Protein AF-A0A6J4VTZ9-F1 (afdb_monomer)

Mean predicted aligned error: 10.28 Å

Solvent-accessible surface area (backbone atoms only — not comparable to full-atom values): 5191 Å² total; per-residue (Å²): 107,73,50,80,75,66,69,53,61,61,88,72,51,59,68,94,74,46,60,40,69,60,50,52,55,48,50,54,51,39,56,74,69,44,47,64,57,54,54,50,52,53,52,49,54,51,29,48,74,68,70,71,54,61,87,90,65,83,74,92,80,79,78,89,75,84,73,61,100,75,67,76,73,80,83,82,80,134

InterPro domains:
  IPR025161 Insertion element IS402-like domain [PF13340] (1-39)
  IPR052909 Transposase_6_like [PTHR46637] (1-77)

pLDDT: mean 86.49, std 12.41, range [52.53, 97.88]

Organism: NCBI:txid1936017

Structure (mmCIF, N/CA/C/O backbone):
data_AF-A0A6J4VTZ9-F1
#
_entry.id   AF-A0A6J4VTZ9-F1
#
loop_
_atom_site.group_PDB
_atom_site.id
_atom_site.type_symbol
_atom_site.label_atom_id
_atom_site.label_alt_id
_atom_site.label_comp_id
_atom_site.label_asym_id
_atom_site.label_entity_id
_atom_site.label_seq_id
_atom_site.pdbx_PDB_ins_code
_atom_site.Cartn_x
_atom_site.Cartn_y
_atom_site.Cartn_z
_atom_site.occupancy
_atom_site.B_iso_or_equiv
_atom_site.auth_seq_id
_atom_site.auth_comp_id
_atom_site.auth_asym_id
_atom_site.auth_atom_id
_atom_site.pdbx_PDB_model_num
ATOM 1 N N . MET A 1 1 ? -3.625 -2.693 -4.655 1.00 79.62 1 MET A N 1
ATOM 2 C CA . MET A 1 1 ? -2.659 -2.785 -5.781 1.00 79.62 1 MET A CA 1
ATOM 3 C C . MET A 1 1 ? -2.594 -4.233 -6.265 1.00 79.62 1 MET A C 1
ATOM 5 O O . MET A 1 1 ? -2.641 -5.112 -5.416 1.00 79.62 1 MET A O 1
ATOM 9 N N . TRP A 1 2 ? -2.522 -4.504 -7.579 1.00 91.31 2 TRP A N 1
ATOM 10 C CA . TRP A 1 2 ? -2.571 -5.882 -8.116 1.00 91.31 2 TRP A CA 1
ATOM 11 C C . TRP A 1 2 ? -1.464 -6.782 -7.545 1.00 91.31 2 TRP A C 1
ATOM 13 O O . TRP A 1 2 ? -1.761 -7.882 -7.089 1.00 91.31 2 TRP A O 1
ATOM 23 N N . VAL A 1 3 ? -0.232 -6.270 -7.466 1.00 91.69 3 VAL A N 1
ATOM 24 C CA . VAL A 1 3 ? 0.927 -6.976 -6.888 1.00 91.69 3 VAL A CA 1
ATOM 25 C C . VAL A 1 3 ? 0.723 -7.291 -5.402 1.00 91.69 3 VAL A C 1
ATOM 27 O O . VAL A 1 3 ? 0.927 -8.422 -4.992 1.00 91.69 3 VAL A O 1
ATOM 30 N N . LEU A 1 4 ? 0.212 -6.346 -4.601 1.00 88.69 4 LEU A N 1
ATOM 31 C CA . LEU A 1 4 ? -0.070 -6.595 -3.174 1.00 88.69 4 LEU A CA 1
ATOM 32 C C . LEU A 1 4 ? -1.180 -7.626 -2.953 1.00 88.69 4 LEU A C 1
ATOM 34 O O . LEU A 1 4 ? -1.183 -8.315 -1.946 1.00 88.69 4 LEU A O 1
ATOM 38 N N . ARG A 1 5 ? -2.135 -7.715 -3.884 1.00 90.00 5 ARG A N 1
ATOM 39 C CA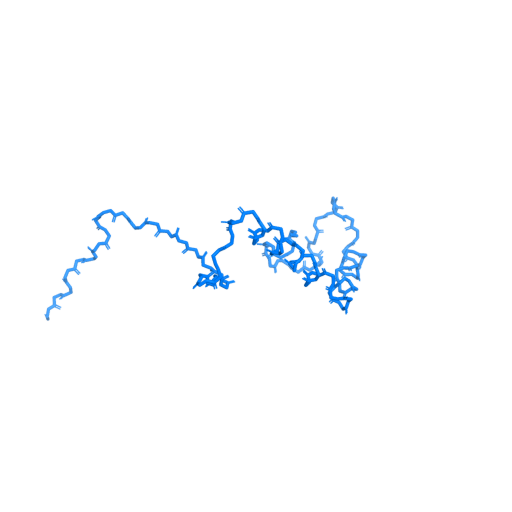 . ARG A 1 5 ? -3.238 -8.678 -3.798 1.00 90.00 5 ARG A CA 1
ATOM 40 C C . ARG A 1 5 ? -2.813 -10.087 -4.208 1.00 90.00 5 ARG A C 1
ATOM 42 O O . ARG A 1 5 ? -3.371 -11.052 -3.712 1.00 90.00 5 ARG A O 1
ATOM 49 N N . THR A 1 6 ? -1.913 -10.195 -5.180 1.00 92.62 6 THR A N 1
ATOM 50 C CA . THR A 1 6 ? -1.556 -11.476 -5.813 1.00 92.62 6 THR A CA 1
ATOM 51 C C . THR A 1 6 ? -0.246 -12.057 -5.299 1.00 92.62 6 THR A C 1
ATOM 53 O O . THR A 1 6 ? -0.018 -13.246 -5.473 1.00 92.62 6 THR A O 1
ATOM 56 N N . GLY A 1 7 ? 0.630 -11.236 -4.714 1.00 92.06 7 GLY A N 1
ATOM 57 C CA . GLY A 1 7 ? 1.989 -11.636 -4.345 1.00 92.06 7 GLY A CA 1
ATOM 58 C C . GLY A 1 7 ? 2.910 -11.903 -5.543 1.00 92.06 7 GLY A C 1
ATOM 59 O O . GLY A 1 7 ? 4.064 -12.270 -5.345 1.00 92.06 7 GLY A O 1
ATOM 60 N N . ALA A 1 8 ? 2.427 -11.717 -6.776 1.00 94.25 8 ALA A N 1
ATOM 61 C CA . ALA A 1 8 ? 3.203 -11.954 -7.985 1.00 94.25 8 ALA A CA 1
ATOM 62 C C . ALA A 1 8 ? 4.395 -10.983 -8.078 1.00 94.25 8 ALA A C 1
ATOM 64 O O . ALA A 1 8 ? 4.292 -9.833 -7.636 1.00 94.25 8 ALA A O 1
ATOM 65 N N . PRO A 1 9 ? 5.527 -11.400 -8.667 1.00 95.56 9 PRO A N 1
ATOM 66 C CA . PRO A 1 9 ? 6.670 -10.517 -8.837 1.00 95.56 9 PRO A CA 1
ATOM 67 C C . PRO A 1 9 ? 6.315 -9.339 -9.753 1.00 95.56 9 PRO A C 1
ATOM 69 O O . PRO A 1 9 ? 5.488 -9.446 -10.655 1.00 95.56 9 PRO A O 1
ATOM 72 N N . TRP A 1 10 ? 6.994 -8.202 -9.570 1.00 95.88 10 TRP A N 1
ATOM 73 C CA . TRP A 1 10 ? 6.762 -7.000 -10.383 1.00 95.88 10 TRP A CA 1
ATOM 74 C C . TRP A 1 10 ? 6.882 -7.244 -11.889 1.00 95.88 10 TRP A C 1
ATOM 76 O O . TRP A 1 10 ? 6.172 -6.609 -12.659 1.00 95.88 10 TRP A O 1
ATOM 86 N N . ARG A 1 11 ? 7.757 -8.166 -12.304 1.00 96.06 11 ARG A N 1
ATOM 87 C CA . ARG A 1 11 ? 7.959 -8.530 -13.714 1.00 96.06 11 ARG A CA 1
ATOM 88 C C . ARG A 1 11 ? 6.705 -9.102 -14.377 1.00 96.06 11 ARG A C 1
ATOM 90 O O . ARG A 1 11 ? 6.565 -8.946 -15.583 1.00 96.06 11 ARG A O 1
ATOM 97 N N . ASP A 1 12 ? 5.794 -9.661 -13.587 1.00 96.69 12 ASP A N 1
ATOM 98 C CA . ASP A 1 12 ? 4.546 -10.259 -14.064 1.00 96.69 12 ASP A CA 1
ATOM 99 C C . ASP A 1 12 ? 3.381 -9.259 -14.024 1.00 96.69 12 ASP A C 1
ATOM 101 O O . ASP A 1 12 ? 2.218 -9.631 -14.192 1.00 96.69 12 ASP A O 1
ATOM 105 N N . LEU A 1 13 ? 3.666 -7.974 -13.773 1.00 96.1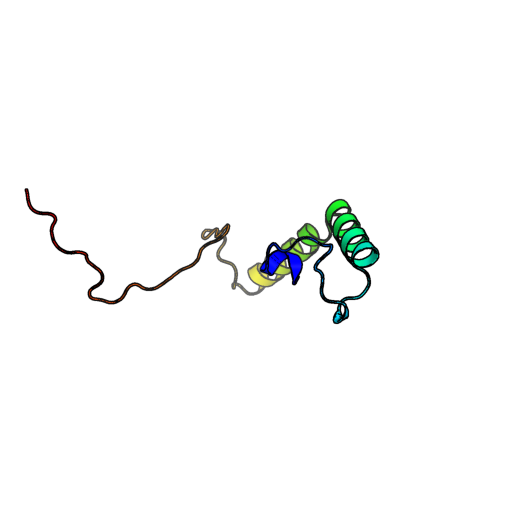2 13 LEU A N 1
ATOM 106 C CA . LEU A 1 13 ? 2.651 -6.931 -13.768 1.00 96.12 13 LEU A CA 1
ATOM 107 C C . LEU A 1 13 ? 1.942 -6.888 -15.135 1.00 96.12 13 LEU A C 1
ATOM 109 O O . LEU A 1 13 ? 2.601 -6.686 -16.155 1.00 96.12 13 LEU A O 1
ATOM 113 N N . PRO A 1 14 ? 0.600 -7.000 -15.172 1.00 95.81 14 PRO A N 1
ATOM 114 C CA . PRO A 1 14 ? -0.134 -6.933 -16.425 1.00 95.81 14 PRO A CA 1
ATOM 115 C C . PRO A 1 14 ? 0.099 -5.617 -17.169 1.00 95.81 14 PRO A C 1
ATOM 117 O O . PRO A 1 14 ? -0.016 -4.544 -16.575 1.00 95.81 14 PRO A O 1
ATOM 120 N N . GLU A 1 15 ? 0.312 -5.701 -18.483 1.00 94.12 15 GLU A N 1
ATOM 121 C CA . GLU A 1 15 ? 0.660 -4.564 -19.349 1.00 94.12 15 GLU A CA 1
ATOM 122 C C . GLU A 1 15 ? -0.345 -3.404 -19.282 1.00 94.12 15 GLU A C 1
ATOM 124 O O . GLU A 1 15 ? 0.038 -2.240 -19.372 1.00 94.12 15 GLU A O 1
ATOM 129 N N . ARG A 1 16 ? -1.622 -3.693 -18.990 1.00 96.38 16 ARG A N 1
ATOM 130 C CA . ARG A 1 16 ? -2.666 -2.675 -18.755 1.00 96.38 16 ARG A CA 1
ATOM 131 C C . ARG A 1 16 ? -2.334 -1.668 -17.640 1.00 96.38 16 ARG A C 1
ATOM 133 O O . ARG A 1 16 ? -2.986 -0.636 -17.549 1.00 96.38 16 ARG A O 1
ATOM 140 N N . TYR A 1 17 ? -1.377 -1.977 -16.761 1.00 93.31 17 TYR A N 1
ATOM 141 C CA . TYR A 1 17 ? -0.902 -1.080 -15.702 1.00 93.31 17 TYR A CA 1
ATOM 142 C C . TYR A 1 17 ? 0.353 -0.280 -16.091 1.00 93.31 17 TYR A C 1
ATOM 144 O O . TYR A 1 17 ? 0.807 0.550 -15.303 1.00 93.31 17 TYR A O 1
ATOM 152 N N . GLY A 1 18 ? 0.895 -0.500 -17.290 1.00 95.19 18 GLY A N 1
ATOM 153 C CA . GLY A 1 18 ? 2.123 0.111 -17.790 1.00 95.19 18 GLY A CA 1
ATOM 154 C C . GLY A 1 18 ? 3.390 -0.669 -17.428 1.00 95.19 18 GLY A C 1
ATOM 155 O O . GLY A 1 18 ? 3.345 -1.758 -16.858 1.00 95.19 18 GLY A O 1
ATOM 156 N N . SER A 1 19 ? 4.545 -0.087 -17.766 1.00 96.62 19 SER A N 1
ATOM 157 C CA . SER A 1 19 ? 5.863 -0.684 -17.511 1.00 96.62 19 SER A CA 1
ATOM 158 C C . SER A 1 19 ? 6.070 -0.981 -16.023 1.00 96.62 19 SER A C 1
ATOM 160 O O . SER A 1 19 ? 5.950 -0.100 -15.162 1.00 96.62 19 SER A O 1
ATOM 162 N N . TRP A 1 20 ? 6.458 -2.224 -15.722 1.00 96.25 20 TRP A N 1
ATOM 163 C CA . TRP A 1 20 ? 6.700 -2.660 -14.350 1.00 96.25 20 TRP A CA 1
ATOM 164 C C . TRP A 1 20 ? 7.798 -1.848 -13.654 1.00 96.25 20 TRP A C 1
ATOM 166 O O . TRP A 1 20 ? 7.696 -1.597 -12.452 1.00 96.25 20 TRP A O 1
ATOM 176 N N . GLN A 1 21 ? 8.822 -1.380 -14.380 1.00 97.69 21 GLN A N 1
ATOM 177 C CA . GLN A 1 21 ? 9.887 -0.534 -13.832 1.00 97.69 21 GLN A CA 1
ATOM 178 C C . GLN A 1 21 ? 9.327 0.804 -13.338 1.00 97.69 21 GLN A C 1
ATOM 180 O O . GLN A 1 21 ? 9.639 1.254 -12.235 1.00 97.69 21 GLN A O 1
ATOM 185 N N . THR A 1 22 ? 8.454 1.432 -14.130 1.00 97.06 22 THR A N 1
ATOM 186 C CA . THR A 1 22 ? 7.820 2.702 -13.761 1.00 97.06 22 THR A CA 1
ATOM 187 C C . THR A 1 22 ? 6.901 2.537 -12.554 1.00 97.06 22 THR A C 1
ATOM 189 O O . THR A 1 22 ? 6.961 3.343 -11.620 1.00 97.06 22 THR A O 1
ATOM 192 N N . VAL A 1 23 ? 6.067 1.493 -12.548 1.00 96.00 23 VAL A N 1
ATOM 193 C CA . VAL A 1 23 ? 5.102 1.251 -11.466 1.00 96.00 23 VAL A CA 1
ATOM 194 C C . VAL A 1 23 ? 5.815 0.894 -10.163 1.00 96.00 23 VAL A C 1
ATOM 196 O O . VAL A 1 23 ? 5.542 1.520 -9.138 1.00 96.00 23 VAL A O 1
ATOM 199 N N . SER A 1 24 ? 6.772 -0.037 -10.199 1.00 95.94 24 SER A N 1
ATOM 200 C CA . SER A 1 24 ? 7.570 -0.412 -9.022 1.00 95.94 24 SER A CA 1
ATOM 201 C C . SER A 1 24 ? 8.375 0.775 -8.484 1.00 95.94 24 SER A C 1
ATOM 203 O O . SER A 1 24 ? 8.319 1.074 -7.292 1.00 95.94 24 SER A O 1
ATOM 205 N N . GLY A 1 25 ? 9.039 1.543 -9.353 1.00 97.38 25 GLY A N 1
ATOM 206 C CA . GLY A 1 25 ? 9.781 2.739 -8.952 1.00 97.38 25 GLY A CA 1
ATOM 207 C C . GLY A 1 25 ? 8.893 3.834 -8.348 1.00 97.38 25 GLY A C 1
ATOM 208 O O . GLY A 1 25 ? 9.306 4.547 -7.432 1.00 97.38 25 GLY A O 1
ATOM 209 N N . ARG A 1 26 ? 7.651 3.994 -8.821 1.00 95.94 26 ARG A N 1
ATOM 210 C CA . ARG A 1 26 ? 6.669 4.890 -8.185 1.00 95.94 26 ARG A CA 1
ATOM 211 C C . ARG A 1 26 ? 6.230 4.351 -6.824 1.00 95.94 26 ARG A C 1
ATOM 213 O O . ARG A 1 26 ? 6.218 5.118 -5.866 1.00 95.94 26 ARG A O 1
ATOM 220 N N . PHE A 1 27 ? 5.936 3.056 -6.730 1.00 94.81 27 PHE A N 1
ATOM 221 C CA . PHE A 1 27 ? 5.544 2.416 -5.479 1.00 94.81 27 PHE A CA 1
ATOM 222 C C . PHE A 1 27 ? 6.605 2.595 -4.386 1.00 94.81 27 PHE A C 1
ATOM 224 O O . PHE A 1 27 ? 6.287 3.095 -3.309 1.00 94.81 27 PHE A O 1
ATOM 231 N N . TYR A 1 28 ? 7.871 2.283 -4.676 1.00 95.81 28 TYR A N 1
ATOM 232 C CA . TYR A 1 28 ? 8.952 2.428 -3.698 1.00 95.81 28 TYR A CA 1
ATOM 233 C C . TYR A 1 28 ? 9.212 3.885 -3.310 1.00 95.81 28 TYR A C 1
ATOM 235 O O . TYR A 1 28 ? 9.493 4.166 -2.146 1.00 95.81 28 TYR A O 1
ATOM 243 N N . ARG A 1 29 ? 9.064 4.840 -4.240 1.00 97.81 29 ARG A N 1
ATOM 244 C CA . ARG A 1 29 ? 9.128 6.271 -3.901 1.00 97.81 29 ARG A CA 1
ATOM 245 C C . ARG A 1 29 ? 8.019 6.669 -2.935 1.00 97.81 29 ARG A C 1
ATOM 247 O O . ARG A 1 29 ? 8.298 7.320 -1.936 1.00 97.81 29 ARG A O 1
ATOM 254 N N . TRP A 1 30 ? 6.780 6.268 -3.201 1.00 96.31 30 TRP A N 1
ATOM 255 C CA . TRP A 1 30 ? 5.649 6.534 -2.309 1.00 96.31 30 TRP A CA 1
ATOM 256 C C . TRP A 1 30 ? 5.826 5.894 -0.936 1.00 96.31 30 TRP A C 1
ATOM 258 O O . TRP A 1 30 ? 5.573 6.547 0.074 1.00 96.31 30 TRP A O 1
ATOM 268 N N . GLN A 1 31 ? 6.330 4.660 -0.899 1.00 95.44 31 GLN A N 1
ATOM 269 C CA . GLN A 1 31 ? 6.671 3.981 0.344 1.00 95.44 31 GLN A CA 1
ATOM 270 C C . GLN A 1 31 ? 7.736 4.761 1.126 1.00 95.44 31 GLN A C 1
ATOM 272 O O . GLN A 1 31 ? 7.526 5.058 2.296 1.00 95.44 31 GLN A O 1
ATOM 277 N N . LYS A 1 32 ? 8.839 5.160 0.478 1.00 97.75 32 LYS A N 1
ATOM 278 C CA . LYS A 1 32 ? 9.919 5.928 1.118 1.00 97.75 32 LYS A CA 1
ATOM 279 C C . LYS A 1 32 ? 9.454 7.297 1.623 1.00 97.75 32 LYS A C 1
ATOM 281 O O . LYS A 1 32 ? 9.944 7.768 2.639 1.00 97.75 32 LYS A O 1
ATOM 286 N N . MET A 1 33 ? 8.513 7.933 0.930 1.00 97.88 33 MET A N 1
ATOM 287 C CA . MET A 1 33 ? 7.921 9.203 1.364 1.00 97.88 33 MET A CA 1
ATOM 288 C C . MET A 1 33 ? 6.910 9.050 2.513 1.00 97.88 33 MET A C 1
ATOM 290 O O . MET A 1 33 ? 6.385 10.058 2.982 1.00 97.88 33 MET A O 1
ATOM 294 N N . GLY A 1 34 ? 6.590 7.823 2.941 1.00 97.06 34 GLY A N 1
ATOM 295 C CA . GLY A 1 34 ? 5.570 7.575 3.961 1.00 97.06 34 GLY A CA 1
ATOM 296 C C . GLY A 1 34 ? 4.147 7.885 3.485 1.00 97.06 34 GLY A C 1
ATOM 297 O O . GLY A 1 34 ? 3.260 8.106 4.304 1.00 97.06 34 GLY A O 1
ATOM 298 N N . LEU A 1 35 ? 3.900 7.915 2.168 1.00 96.62 35 LEU A N 1
ATOM 299 C CA . LEU A 1 35 ? 2.595 8.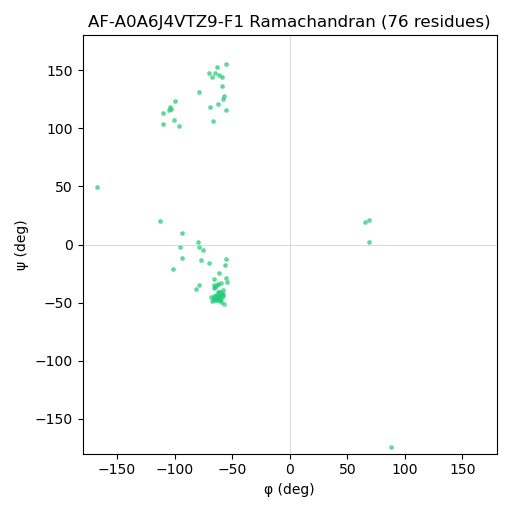298 1.618 1.00 96.62 35 LEU A CA 1
ATOM 300 C C . LEU A 1 35 ? 1.474 7.374 2.111 1.00 96.62 35 LEU A C 1
ATOM 302 O O . LEU A 1 35 ? 0.395 7.845 2.453 1.00 96.62 35 LEU A O 1
ATOM 306 N N . TRP A 1 36 ? 1.741 6.069 2.173 1.00 91.56 36 TRP A N 1
ATOM 307 C CA . TRP A 1 36 ? 0.766 5.081 2.638 1.00 91.56 36 TRP A CA 1
ATOM 308 C C . TRP A 1 36 ? 0.348 5.311 4.089 1.00 91.56 36 TRP A C 1
ATOM 310 O O . TRP A 1 36 ? -0.837 5.225 4.392 1.00 91.56 36 TRP A O 1
ATOM 320 N N . GLN A 1 37 ? 1.306 5.659 4.951 1.00 94.12 37 GLN A N 1
ATOM 321 C CA . GLN A 1 37 ? 1.036 5.978 6.348 1.00 94.12 37 GLN A CA 1
ATOM 322 C C . GLN A 1 37 ? 0.155 7.224 6.455 1.00 94.12 37 GLN A C 1
ATOM 324 O O . GLN A 1 37 ? -0.874 7.182 7.115 1.00 94.12 37 GLN A O 1
ATOM 329 N N . ARG A 1 38 ? 0.492 8.295 5.728 1.00 96.94 38 ARG A N 1
ATOM 330 C CA . ARG A 1 38 ? -0.307 9.531 5.733 1.00 96.94 38 ARG A CA 1
ATOM 331 C C . ARG A 1 38 ? -1.737 9.293 5.261 1.00 96.94 38 ARG A C 1
ATOM 333 O O . ARG A 1 38 ? -2.673 9.797 5.863 1.00 96.94 38 ARG A O 1
ATOM 340 N N . ILE A 1 39 ? -1.916 8.518 4.189 1.00 95.00 39 ILE A N 1
ATOM 341 C CA . ILE A 1 39 ? -3.250 8.159 3.693 1.00 95.00 39 ILE A CA 1
ATOM 342 C C . ILE A 1 39 ? -4.031 7.401 4.773 1.00 95.00 39 ILE A C 1
ATOM 344 O O . ILE A 1 39 ? -5.186 7.730 5.026 1.00 95.00 39 ILE A O 1
ATOM 348 N N . LEU A 1 40 ? -3.403 6.414 5.419 1.00 92.25 40 LEU A N 1
ATOM 349 C CA . LEU A 1 40 ? -4.031 5.645 6.491 1.00 92.25 40 LEU A CA 1
ATOM 350 C C . LEU A 1 40 ? -4.444 6.539 7.667 1.00 92.25 40 LEU A C 1
ATOM 352 O O . LEU A 1 40 ? -5.588 6.458 8.101 1.00 92.25 40 LEU A O 1
ATOM 356 N N . GLU A 1 41 ? -3.552 7.413 8.131 1.00 94.44 41 GLU A N 1
ATOM 357 C CA . GLU A 1 41 ? -3.820 8.358 9.221 1.00 94.44 41 GLU A CA 1
ATOM 358 C C . GLU A 1 41 ? -5.016 9.262 8.898 1.00 94.44 41 GLU A C 1
ATOM 360 O O . GLU A 1 41 ? -5.887 9.452 9.742 1.00 94.44 41 GLU A O 1
ATOM 365 N N . GLN A 1 42 ? -5.115 9.769 7.665 1.00 95.62 42 GLN A N 1
ATOM 366 C CA . GLN A 1 42 ? -6.260 10.582 7.241 1.00 95.62 42 GLN A CA 1
ATOM 367 C C . GLN A 1 42 ? -7.576 9.792 7.259 1.00 95.62 42 GLN A C 1
ATOM 369 O O . GLN A 1 42 ? -8.591 10.288 7.746 1.00 95.62 42 GLN A O 1
ATOM 374 N N . PHE A 1 43 ? -7.572 8.546 6.777 1.00 92.81 43 PHE A N 1
ATOM 375 C CA . PHE A 1 43 ? -8.766 7.698 6.838 1.00 92.81 43 PHE A CA 1
ATOM 376 C C . PHE A 1 43 ? -9.157 7.338 8.273 1.00 92.81 43 PHE A C 1
ATOM 378 O O . PHE A 1 43 ? -10.346 7.303 8.583 1.00 92.81 43 PHE A O 1
ATOM 385 N N . GLN A 1 44 ? -8.181 7.094 9.145 1.00 92.75 44 GLN A N 1
ATOM 386 C CA . GLN A 1 44 ? -8.426 6.839 10.562 1.00 92.75 44 GLN A CA 1
ATOM 387 C C . GLN A 1 44 ? -9.035 8.061 11.250 1.00 92.75 44 GLN A C 1
ATOM 389 O O . GLN A 1 44 ? -10.036 7.911 11.936 1.00 92.75 44 GLN A O 1
ATOM 394 N N . GLN A 1 45 ? -8.499 9.261 11.008 1.00 93.38 45 GLN A N 1
ATOM 395 C CA . GLN A 1 45 ? -9.043 10.515 11.543 1.00 93.38 45 GLN A CA 1
ATOM 396 C C . GLN A 1 45 ? -10.492 10.749 11.096 1.00 93.38 45 GLN A C 1
ATOM 398 O O . GLN A 1 45 ? -11.346 11.102 11.911 1.00 93.38 45 GLN A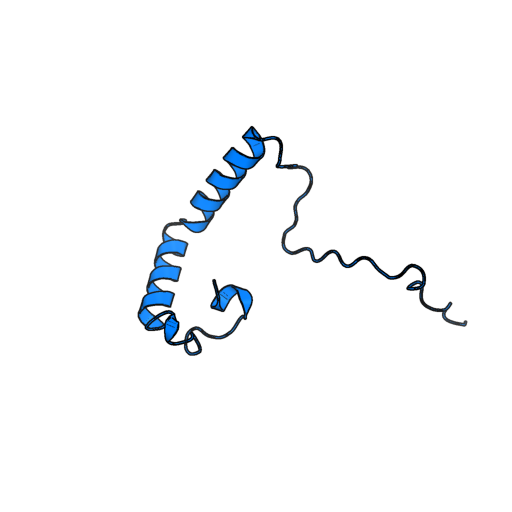 O 1
ATOM 403 N N . GLN A 1 46 ? -10.798 10.501 9.818 1.00 93.81 46 GLN A N 1
ATOM 404 C CA . GLN A 1 46 ? -12.170 10.605 9.322 1.00 93.81 46 GLN A CA 1
ATOM 405 C C . GLN A 1 46 ? -13.086 9.544 9.948 1.00 93.81 46 GLN A C 1
ATOM 407 O O . GLN A 1 46 ? -14.204 9.852 10.347 1.00 93.81 46 GLN A O 1
ATOM 412 N N . GLY A 1 47 ? -12.626 8.294 10.043 1.00 91.69 47 GLY A N 1
ATOM 413 C CA . GLY A 1 47 ? -13.397 7.204 10.642 1.00 91.69 47 GLY A CA 1
ATOM 414 C C . GLY A 1 47 ? -13.668 7.412 12.132 1.00 91.69 47 GLY A C 1
ATOM 415 O O . GLY A 1 47 ? -14.753 7.076 12.598 1.00 91.69 47 GLY A O 1
ATOM 416 N N . ASP A 1 48 ? -12.710 7.988 12.855 1.00 91.56 48 ASP A N 1
ATOM 417 C CA . ASP A 1 48 ? -12.840 8.369 14.261 1.00 91.56 48 ASP A CA 1
ATOM 418 C C . ASP A 1 48 ? -13.873 9.491 14.435 1.00 91.56 48 ASP A C 1
ATOM 420 O O . ASP A 1 48 ? -14.814 9.355 15.214 1.00 91.56 48 ASP A O 1
ATOM 424 N N . THR A 1 49 ? -13.784 10.537 13.605 1.00 91.88 49 THR A N 1
ATOM 425 C CA . THR A 1 49 ? -14.763 11.641 13.575 1.00 91.88 49 THR A CA 1
ATOM 426 C C . THR A 1 49 ? -16.182 11.141 13.285 1.00 91.88 49 THR A C 1
ATOM 428 O O . THR A 1 49 ? -17.146 11.603 13.891 1.00 91.88 49 THR A O 1
ATOM 431 N N . ASP A 1 50 ? -16.317 10.166 12.386 1.00 93.75 50 ASP A N 1
ATOM 432 C CA . ASP A 1 50 ? -17.600 9.565 12.018 1.00 93.75 50 ASP A CA 1
ATOM 433 C C . ASP A 1 50 ? -18.110 8.525 13.043 1.00 93.75 50 ASP A C 1
ATOM 435 O O . ASP A 1 50 ? -19.172 7.935 12.827 1.00 93.75 50 ASP A O 1
ATOM 439 N N . GLY A 1 51 ? -17.356 8.229 14.112 1.00 91.06 51 GLY A N 1
ATOM 440 C CA . GLY A 1 51 ? -17.681 7.177 15.086 1.00 91.06 51 GLY A CA 1
ATOM 441 C C . GLY A 1 51 ? -17.662 5.754 14.505 1.00 91.06 51 GLY A C 1
ATOM 442 O O . G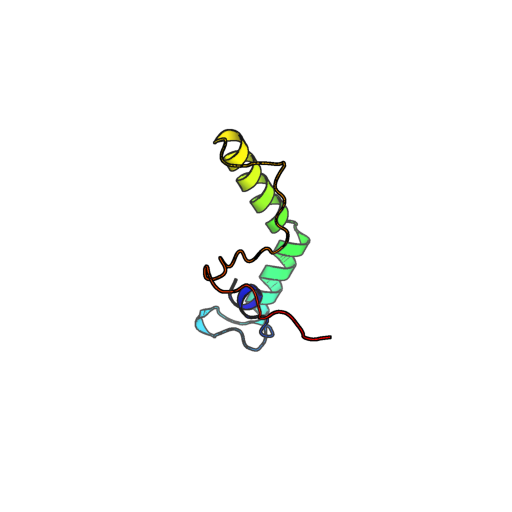LY A 1 51 ? -18.279 4.843 15.053 1.00 91.06 51 GLY A O 1
ATOM 443 N N . LYS A 1 52 ? -16.992 5.556 13.365 1.00 86.81 52 LYS A N 1
ATOM 444 C CA . LYS A 1 52 ? -16.913 4.282 12.625 1.00 86.81 52 LYS A CA 1
ATOM 445 C C . LYS A 1 52 ? -15.690 3.448 12.994 1.00 86.81 52 LYS A C 1
ATOM 447 O O . LYS A 1 52 ? -15.607 2.291 12.579 1.00 86.81 52 LYS A O 1
ATOM 452 N N . LEU A 1 53 ? -14.733 4.022 13.720 1.00 85.12 53 LEU A N 1
ATOM 453 C CA . LEU A 1 53 ? -13.531 3.325 14.162 1.00 85.12 53 LEU A CA 1
ATOM 454 C C . LEU A 1 53 ? -13.681 2.877 15.620 1.00 85.12 53 LEU A C 1
ATOM 456 O O . LEU A 1 53 ? -13.902 3.698 16.503 1.00 85.12 53 LEU A O 1
ATOM 460 N N . ASN A 1 54 ? -13.524 1.577 15.876 1.00 84.25 54 ASN A N 1
ATOM 461 C CA . ASN A 1 54 ? -13.317 1.068 17.229 1.00 84.25 54 ASN A CA 1
ATOM 462 C C . ASN A 1 54 ? -11.824 0.785 17.426 1.00 84.25 54 ASN A C 1
ATOM 464 O O . ASN A 1 54 ? -11.299 -0.186 16.883 1.00 84.25 54 ASN A O 1
ATOM 468 N N . TRP A 1 55 ? -11.159 1.629 18.211 1.00 84.25 55 TRP A N 1
ATOM 469 C CA . TRP A 1 55 ? -9.731 1.514 18.502 1.00 84.25 55 TRP A CA 1
ATOM 470 C C . TRP A 1 55 ? -9.367 0.321 19.392 1.00 84.25 55 TRP A C 1
ATOM 472 O O . TRP A 1 55 ? -8.204 -0.058 19.420 1.00 84.25 55 TRP A O 1
ATOM 482 N N . GLU A 1 56 ? -10.327 -0.305 20.075 1.00 83.56 56 GLU A N 1
ATOM 483 C CA . GLU A 1 56 ? -10.098 -1.507 20.892 1.00 83.56 56 GLU A CA 1
ATOM 484 C C . GLU A 1 56 ? -9.972 -2.779 20.038 1.00 83.56 56 GLU A C 1
ATOM 486 O O . GLU A 1 56 ? -9.534 -3.826 20.519 1.00 83.56 56 GLU A O 1
ATOM 491 N N . ILE A 1 57 ? -10.353 -2.704 18.758 1.00 73.50 57 ILE A N 1
ATOM 492 C CA . ILE A 1 57 ? -10.332 -3.829 17.829 1.00 73.50 57 ILE A CA 1
ATOM 493 C C . ILE A 1 57 ? -9.233 -3.598 16.788 1.00 73.50 57 ILE A C 1
ATOM 495 O O . ILE A 1 57 ? -9.393 -2.837 15.834 1.00 73.50 57 ILE A O 1
ATOM 499 N N . HIS A 1 58 ? -8.113 -4.307 16.937 1.00 64.88 58 HIS A N 1
ATOM 500 C CA . HIS A 1 58 ? -7.011 -4.284 15.976 1.00 64.88 58 HIS A CA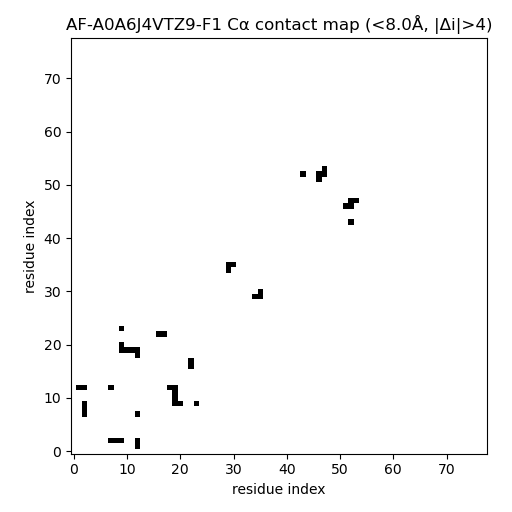 1
ATOM 501 C C . HIS A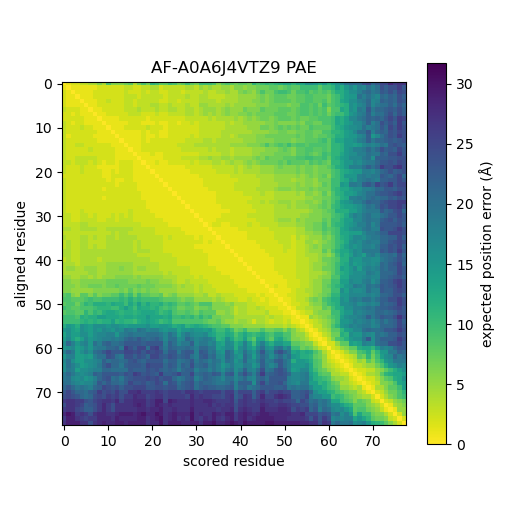 1 58 ? -7.002 -5.556 15.120 1.00 64.88 58 HIS A C 1
ATOM 503 O O . HIS A 1 58 ? -6.802 -6.657 15.629 1.00 64.88 58 HIS A O 1
ATOM 509 N N . PHE A 1 59 ? -7.163 -5.407 13.803 1.00 66.62 59 PHE A N 1
ATOM 510 C CA . PHE A 1 59 ? -6.998 -6.498 12.843 1.00 66.62 59 PHE A CA 1
ATOM 511 C C . PHE A 1 59 ? -5.744 -6.260 12.003 1.00 66.62 59 PHE A C 1
ATOM 513 O O . PHE A 1 59 ? -5.692 -5.316 11.218 1.00 66.62 59 PHE A O 1
ATOM 520 N N . VAL A 1 60 ? -4.735 -7.115 12.170 1.00 61.06 60 VAL A N 1
ATOM 521 C CA . VAL A 1 60 ? -3.500 -7.064 11.369 1.00 61.06 60 VAL A CA 1
ATOM 522 C C . VAL A 1 60 ? -3.700 -7.760 10.015 1.00 61.06 60 VAL A C 1
ATOM 524 O O . VAL A 1 60 ? -3.263 -7.233 8.997 1.00 61.06 60 VAL A O 1
ATOM 527 N N . ASP A 1 61 ? -4.435 -8.875 9.974 1.00 68.00 61 ASP A N 1
ATOM 528 C CA . ASP A 1 61 ? -4.791 -9.609 8.748 1.00 68.00 61 ASP A CA 1
ATOM 529 C C . ASP A 1 61 ? -5.901 -10.660 8.988 1.00 68.00 61 ASP A C 1
ATOM 531 O O . ASP A 1 61 ? -5.793 -11.825 8.613 1.00 68.00 61 ASP A O 1
ATOM 535 N N . SER A 1 62 ? -7.009 -10.297 9.633 1.00 52.53 62 SER A N 1
ATOM 536 C CA . SER A 1 62 ? -8.018 -11.304 9.986 1.00 52.53 62 SER A CA 1
ATOM 537 C C . SER A 1 62 ? -8.919 -11.694 8.808 1.00 52.53 62 SER A C 1
ATOM 539 O O . SER A 1 62 ? -9.545 -10.837 8.183 1.00 52.53 62 SER A O 1
ATOM 541 N N . SER A 1 63 ? -9.085 -12.999 8.587 1.00 65.56 63 SER A N 1
ATOM 542 C CA . SER A 1 63 ? -10.197 -13.561 7.812 1.00 65.56 63 SER A CA 1
ATOM 543 C C . SER A 1 63 ? -11.202 -14.188 8.772 1.00 65.56 63 SER A C 1
ATOM 545 O O . SER A 1 63 ? -10.885 -15.153 9.463 1.00 65.56 63 SER A O 1
ATOM 547 N N . VAL A 1 64 ? -12.421 -13.650 8.822 1.00 65.75 64 VAL A N 1
ATOM 548 C CA . VAL A 1 64 ? -13.510 -14.210 9.635 1.00 65.75 64 VAL A CA 1
ATOM 549 C C . VAL A 1 64 ? -14.370 -15.101 8.744 1.00 65.75 64 VAL A C 1
ATOM 551 O O . VAL A 1 64 ? -15.186 -14.611 7.967 1.00 65.75 64 VAL A O 1
ATOM 554 N N . ILE A 1 65 ? -14.191 -16.419 8.852 1.00 71.56 65 ILE A N 1
ATOM 555 C CA . ILE A 1 65 ? -15.059 -17.408 8.201 1.00 71.56 65 ILE A CA 1
ATOM 556 C C . ILE A 1 65 ? -15.984 -17.991 9.265 1.00 71.56 65 ILE A C 1
ATOM 558 O O . ILE A 1 65 ? -15.534 -18.623 10.220 1.00 71.56 65 ILE A O 1
ATOM 562 N N . ARG A 1 66 ? -17.294 -17.777 9.107 1.00 71.75 66 ARG A N 1
ATOM 563 C CA . ARG A 1 66 ? -18.298 -18.393 9.979 1.00 71.75 66 ARG A CA 1
ATOM 564 C C . ARG A 1 66 ? -18.328 -19.893 9.686 1.00 71.75 66 ARG A C 1
ATOM 566 O O . ARG A 1 66 ? -18.616 -20.300 8.563 1.00 71.75 66 ARG A O 1
ATOM 573 N N . ALA A 1 67 ? -18.015 -20.707 10.686 1.00 78.31 67 ALA A N 1
ATOM 574 C CA . ALA A 1 67 ? -18.079 -22.153 10.544 1.00 78.31 67 ALA A CA 1
ATOM 575 C C . ALA A 1 67 ? -19.547 -22.621 10.448 1.00 78.31 67 ALA A C 1
ATOM 577 O O . ALA A 1 67 ? -20.444 -22.000 11.025 1.00 78.31 67 ALA A O 1
ATOM 578 N N . HIS A 1 68 ? -19.807 -23.691 9.691 1.00 77.81 68 HIS A N 1
ATOM 579 C CA . HIS A 1 68 ? -21.142 -24.293 9.613 1.00 77.81 68 HIS A CA 1
ATOM 580 C C . HI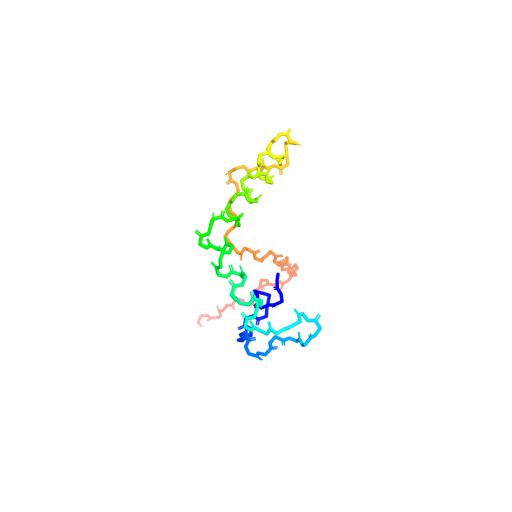S A 1 68 ? -21.560 -24.798 11.002 1.00 77.81 68 HIS A C 1
ATOM 582 O O . HIS A 1 68 ? -20.729 -25.317 11.731 1.00 77.81 68 HIS A O 1
ATOM 588 N N . GLN A 1 69 ? -22.842 -24.738 11.365 1.00 83.25 69 GLN A N 1
ATOM 589 C CA . GLN A 1 69 ? -23.337 -25.141 12.699 1.00 83.25 69 GLN A CA 1
ATOM 590 C C . GLN A 1 69 ? -22.984 -26.585 13.139 1.00 83.25 69 GLN A C 1
ATOM 592 O O . GLN A 1 69 ? -23.118 -26.927 14.308 1.00 83.25 69 GLN A O 1
ATOM 597 N N . HIS A 1 70 ? -22.494 -27.421 12.218 1.00 77.69 70 HIS A N 1
ATOM 598 C CA . HIS A 1 70 ? -22.037 -28.796 12.458 1.00 77.69 70 HIS A CA 1
ATOM 599 C C . HIS A 1 70 ? -20.520 -28.995 12.277 1.00 77.69 70 HIS A C 1
ATOM 601 O O . HIS A 1 70 ? -20.068 -30.113 12.063 1.00 77.69 70 HIS A O 1
ATOM 607 N N . SER A 1 71 ? -19.710 -27.936 12.331 1.00 72.88 71 SER A N 1
ATOM 608 C CA . SER A 1 71 ? -18.251 -28.027 12.156 1.00 72.88 71 SER A CA 1
ATOM 609 C C . SER A 1 71 ? -17.487 -28.507 13.397 1.00 72.88 71 SER A C 1
ATOM 611 O O . SER A 1 71 ? -16.259 -28.574 13.365 1.00 72.88 71 SER A O 1
ATOM 613 N N . ALA A 1 72 ? -18.175 -28.834 14.494 1.00 76.12 72 ALA A N 1
ATOM 614 C 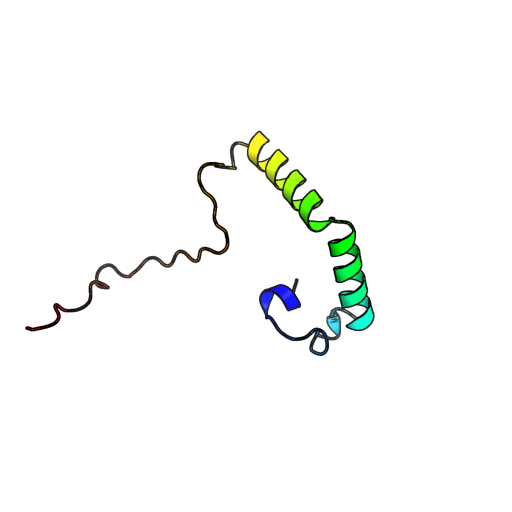CA . ALA A 1 72 ? -17.558 -29.530 15.617 1.00 76.12 72 ALA A CA 1
ATOM 615 C C . ALA A 1 72 ? -17.165 -30.942 15.152 1.00 76.12 72 ALA A C 1
ATOM 617 O O . ALA A 1 72 ? -18.024 -31.789 14.919 1.00 76.12 72 ALA A O 1
ATOM 618 N N . GLY A 1 73 ? -15.865 -31.173 14.950 1.00 73.25 73 GLY A N 1
ATOM 619 C CA . GLY A 1 73 ? -15.345 -32.478 14.544 1.00 73.25 73 GLY A CA 1
ATOM 620 C C . GLY A 1 73 ? -15.757 -33.600 15.506 1.00 73.25 73 GLY A C 1
ATOM 621 O O . GLY A 1 73 ? -16.035 -33.366 16.682 1.00 73.25 73 GLY A O 1
ATOM 622 N N . ALA A 1 74 ? -15.783 -34.835 14.998 1.00 71.75 74 ALA A N 1
ATOM 623 C CA . ALA A 1 74 ? -16.101 -36.020 15.789 1.00 71.75 74 ALA A CA 1
ATOM 624 C C . ALA A 1 74 ? -15.125 -36.199 16.969 1.00 71.75 74 ALA A C 1
ATOM 626 O O . ALA A 1 74 ? -13.927 -35.927 16.855 1.00 71.75 74 ALA A O 1
ATOM 627 N N . LYS A 1 75 ? -15.644 -36.688 18.103 1.00 71.12 75 LYS A N 1
ATOM 628 C CA . LYS A 1 75 ? -14.871 -37.003 19.313 1.00 71.12 75 LYS A CA 1
ATOM 629 C C . LYS A 1 75 ? -13.749 -37.985 18.938 1.00 71.12 75 LYS A C 1
ATOM 631 O O . LYS A 1 75 ? -14.042 -39.096 18.501 1.00 71.12 75 LYS A O 1
ATOM 636 N N . ARG A 1 76 ? -12.476 -37.587 19.068 1.00 56.12 76 ARG A N 1
ATOM 637 C CA . ARG A 1 76 ? -11.347 -38.517 18.884 1.00 56.12 76 ARG A CA 1
ATOM 638 C C . ARG A 1 76 ? -11.455 -39.610 19.955 1.00 56.12 76 ARG A C 1
ATOM 640 O O . ARG A 1 76 ? -11.536 -39.287 21.138 1.00 56.12 76 ARG A O 1
ATOM 647 N N . GLY A 1 77 ? -11.550 -40.864 19.515 1.00 59.47 77 GLY A N 1
ATOM 648 C CA . GLY A 1 77 ? -11.606 -42.040 20.383 1.00 59.47 77 GLY A CA 1
ATOM 649 C C . GLY A 1 77 ? -10.280 -42.261 21.110 1.00 59.47 77 GLY A C 1
ATOM 650 O O . GLY A 1 77 ? -9.226 -41.948 20.556 1.00 59.47 77 GLY A O 1
ATOM 651 N N . THR A 1 78 ? -10.388 -42.735 22.352 1.00 53.28 78 THR A N 1
ATOM 652 C CA . THR A 1 78 ? -9.307 -43.145 23.267 1.00 53.28 78 THR A CA 1
ATOM 653 C C . THR A 1 78 ? -8.437 -44.253 22.709 1.00 53.28 78 THR A C 1
ATOM 655 O O . THR A 1 78 ? -9.028 -45.189 22.125 1.00 53.28 78 THR A O 1
#

Sequence (78 aa):
MWVLRTGAPWRDLPERYGSWQTVSGRFYRWQKMGLWQRILEQFQQQGDTDGKLNWEIHFVDSSVIRAHQHSAGAKRGT

Radius of gyration: 20.36 Å; Cα contacts (8 Å, |Δi|>4): 23; chains: 1; bounding box: 33×55×43 Å

Foldseek 3Di:
DVCVVPVDDLCPPDCVVPDSVVVVVVVVVCVVVCVVVVVVVVVVVVCVVVVNDDPVDDDPDDDDDDDDPPPPDDDDDD

Secondary structure (DSSP, 8-state):
-HHHHH---GGG--GGG--HHHHHHHHHHHHHTTHHHHHHHHHHHHHHHTT---TT---SS---PPPPTT-S------